Protein AF-A0A7Y0D3G1-F1 (afdb_monomer_lite)

Foldseek 3Di:
DDLLVVLLVLLVVLQVLLVCQQPPVVVVCVVVVHHDDPVSSVVSNVSSVVSNVLSVVSNVCSPPDDDPVVVVNVVVVVVVVVVVVVVVVVSCVVVCVVVVNDPDDDPDDDDPDDDPPDPPPPPPPDDDPPPDDD

pLDDT: mean 74.78, std 19.54, range [31.34, 94.0]

Radius of gyration: 23.2 Å; chains: 1; bounding box: 62×52×61 Å

Structure (mmCIF, N/CA/C/O backbone):
data_AF-A0A7Y0D3G1-F1
#
_entry.id   AF-A0A7Y0D3G1-F1
#
loop_
_atom_site.group_PDB
_atom_site.id
_atom_site.type_symbol
_atom_site.label_atom_id
_atom_site.label_alt_id
_atom_site.label_comp_id
_atom_site.label_asym_id
_atom_site.label_entity_id
_atom_site.label_seq_id
_atom_site.pdbx_PDB_ins_code
_atom_site.Cartn_x
_atom_site.Cartn_y
_atom_site.Cartn_z
_atom_site.occupancy
_atom_site.B_iso_or_equiv
_atom_site.auth_seq_id
_atom_site.auth_comp_id
_atom_site.auth_asym_id
_atom_site.auth_atom_id
_atom_site.pdbx_PDB_model_num
ATOM 1 N N . MET A 1 1 ? -17.828 10.595 9.549 1.00 60.25 1 MET A N 1
ATOM 2 C CA . MET A 1 1 ? -17.663 9.131 9.375 1.00 60.25 1 MET A CA 1
ATOM 3 C C . MET A 1 1 ? -17.331 8.487 10.714 1.00 60.25 1 MET A C 1
ATOM 5 O O . MET A 1 1 ? -16.658 9.121 11.513 1.00 60.25 1 MET A O 1
ATOM 9 N N . THR A 1 2 ? -17.780 7.256 10.971 1.00 85.88 2 THR A N 1
ATOM 10 C CA . THR A 1 2 ? -17.406 6.504 12.183 1.00 85.88 2 THR A CA 1
ATOM 11 C C . THR A 1 2 ? -16.050 5.808 11.992 1.00 85.88 2 THR A C 1
ATOM 13 O O . THR A 1 2 ? -15.719 5.406 10.875 1.00 85.88 2 THR A O 1
ATOM 16 N N . ARG A 1 3 ? -15.262 5.622 13.069 1.00 84.81 3 ARG A N 1
ATOM 17 C CA . ARG A 1 3 ? -13.941 4.942 13.031 1.00 84.81 3 ARG A CA 1
ATOM 18 C C . ARG A 1 3 ? -14.005 3.596 12.308 1.00 84.81 3 ARG A C 1
ATOM 20 O O . ARG A 1 3 ? -13.146 3.276 11.492 1.00 84.81 3 ARG A O 1
ATOM 27 N N . LYS A 1 4 ? -15.060 2.827 12.582 1.00 86.44 4 LYS A N 1
ATOM 28 C CA . LYS A 1 4 ? -15.298 1.516 11.974 1.00 86.44 4 LYS A CA 1
ATOM 29 C C . LYS A 1 4 ? -15.442 1.601 10.453 1.00 86.44 4 LYS A C 1
ATOM 31 O O . LYS A 1 4 ? -14.871 0.768 9.754 1.00 86.44 4 LYS A O 1
ATOM 36 N N . ALA A 1 5 ? -16.169 2.597 9.940 1.00 86.31 5 ALA A N 1
ATOM 37 C CA . ALA A 1 5 ? -16.305 2.809 8.501 1.00 86.31 5 ALA A CA 1
ATOM 38 C C . ALA A 1 5 ? -14.949 3.157 7.874 1.00 86.31 5 ALA A C 1
ATOM 40 O O . ALA A 1 5 ? -14.542 2.506 6.918 1.00 86.31 5 ALA A O 1
ATOM 41 N N . PHE A 1 6 ? -14.209 4.096 8.473 1.00 87.25 6 PHE A N 1
ATOM 42 C CA . PHE A 1 6 ? -12.874 4.483 8.005 1.00 87.25 6 PHE A CA 1
ATOM 43 C C . PHE A 1 6 ? -11.907 3.292 7.940 1.00 87.25 6 PHE A C 1
ATOM 45 O O . PHE A 1 6 ? -11.311 3.046 6.897 1.00 87.25 6 PHE A O 1
ATOM 52 N N . LEU A 1 7 ? -11.801 2.508 9.018 1.00 86.50 7 LEU A N 1
ATOM 53 C CA . LEU A 1 7 ? -10.935 1.325 9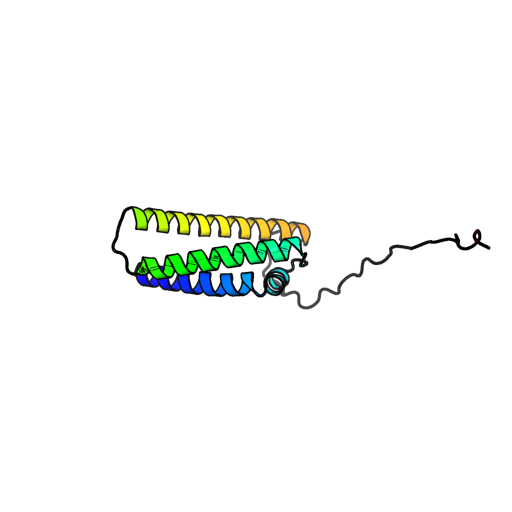.054 1.00 86.50 7 LEU A CA 1
ATOM 54 C C . LEU A 1 7 ? -11.373 0.250 8.055 1.00 86.50 7 LEU A C 1
ATOM 56 O O . LEU A 1 7 ? -10.529 -0.453 7.513 1.00 86.50 7 LEU A O 1
ATOM 60 N N . THR A 1 8 ? -12.674 0.141 7.771 1.00 88.38 8 THR A N 1
ATOM 61 C CA . THR A 1 8 ? -13.180 -0.799 6.761 1.00 88.38 8 THR A CA 1
ATOM 62 C C . THR A 1 8 ? -12.763 -0.371 5.353 1.00 88.38 8 THR A C 1
ATOM 64 O O . THR A 1 8 ? -12.280 -1.204 4.592 1.00 88.38 8 THR A O 1
ATOM 67 N N . PHE A 1 9 ? -12.885 0.918 5.018 1.00 89.88 9 PHE A N 1
ATOM 68 C CA . PHE A 1 9 ? -12.408 1.449 3.737 1.00 89.88 9 PHE A CA 1
ATOM 69 C C . PHE A 1 9 ? -10.887 1.334 3.604 1.00 89.88 9 PHE A C 1
ATOM 71 O O . PHE A 1 9 ? -10.400 0.853 2.584 1.00 89.88 9 PHE A O 1
ATOM 78 N N . ALA A 1 10 ? -10.141 1.707 4.647 1.00 87.81 10 ALA A N 1
ATOM 79 C CA . ALA A 1 10 ? -8.686 1.595 4.659 1.00 87.81 10 ALA A CA 1
ATOM 80 C C . ALA A 1 10 ? -8.231 0.139 4.473 1.00 87.81 10 ALA A C 1
ATOM 82 O O . ALA A 1 10 ? -7.363 -0.128 3.647 1.00 87.81 10 ALA A O 1
ATOM 83 N N . ALA A 1 11 ? -8.864 -0.809 5.173 1.00 89.88 11 ALA A N 1
ATOM 84 C CA . ALA A 1 11 ? -8.590 -2.233 5.014 1.00 89.88 11 ALA A CA 1
ATOM 85 C C . ALA A 1 11 ? -8.895 -2.725 3.594 1.00 89.88 11 ALA A C 1
ATOM 87 O O . ALA A 1 11 ? -8.078 -3.426 3.008 1.00 89.88 11 ALA A O 1
ATOM 88 N N . ALA A 1 12 ? -10.037 -2.339 3.017 1.00 91.56 12 ALA A N 1
ATOM 89 C CA . ALA A 1 12 ? -10.406 -2.742 1.662 1.00 91.56 12 ALA A CA 1
ATOM 90 C C . ALA A 1 12 ? -9.396 -2.241 0.615 1.00 91.56 12 ALA A C 1
ATOM 92 O O . ALA A 1 12 ? -8.976 -3.010 -0.250 1.00 91.56 12 ALA A O 1
ATOM 93 N N . ILE A 1 13 ? -8.966 -0.979 0.721 1.00 91.75 13 ILE A N 1
ATOM 94 C CA . ILE A 1 13 ? -7.964 -0.393 -0.180 1.00 91.75 13 ILE A CA 1
ATOM 95 C C . ILE A 1 13 ? -6.611 -1.084 0.007 1.00 91.75 13 ILE A C 1
ATOM 97 O O . ILE A 1 13 ? -6.017 -1.519 -0.975 1.00 91.75 13 ILE A O 1
ATOM 101 N N . ALA A 1 14 ? -6.145 -1.235 1.251 1.00 91.25 14 ALA A N 1
ATOM 102 C CA . ALA A 1 14 ? -4.858 -1.859 1.551 1.00 91.25 14 ALA A CA 1
ATOM 103 C C . ALA A 1 14 ? -4.792 -3.314 1.065 1.00 91.25 14 ALA A C 1
ATOM 105 O O . ALA A 1 14 ? -3.807 -3.700 0.443 1.00 91.25 14 ALA A O 1
ATOM 106 N N . LEU A 1 15 ? -5.856 -4.099 1.267 1.00 91.25 15 LEU A N 1
ATOM 107 C CA . LEU A 1 15 ? -5.940 -5.470 0.759 1.00 91.25 15 LEU A CA 1
ATOM 108 C C . LEU A 1 15 ? -5.938 -5.508 -0.771 1.00 91.25 15 LEU A C 1
ATOM 110 O O . LEU A 1 15 ? -5.187 -6.283 -1.353 1.00 91.25 15 LEU A O 1
ATOM 114 N N . SER A 1 16 ? -6.736 -4.660 -1.424 1.00 91.75 16 SER A N 1
ATOM 115 C CA . SER A 1 16 ? -6.834 -4.643 -2.889 1.00 91.75 16 SER A CA 1
ATOM 116 C C . SER A 1 16 ? -5.507 -4.238 -3.534 1.00 91.75 16 SER A C 1
ATOM 118 O O . SER A 1 16 ? -4.994 -4.943 -4.398 1.00 91.75 16 SER A O 1
ATOM 120 N N . VAL A 1 17 ? -4.916 -3.127 -3.083 1.00 92.25 17 VAL A N 1
ATOM 121 C CA . VAL A 1 17 ? -3.638 -2.625 -3.608 1.00 92.25 17 VAL A CA 1
ATOM 122 C C . VAL A 1 17 ? -2.497 -3.578 -3.258 1.00 92.25 17 VAL A C 1
ATOM 124 O O . VAL A 1 17 ? -1.681 -3.885 -4.121 1.00 92.25 17 VAL A O 1
ATOM 127 N N . GLY A 1 18 ? -2.461 -4.090 -2.025 1.00 91.88 18 GLY A N 1
ATOM 128 C CA . GLY A 1 18 ? -1.447 -5.041 -1.579 1.00 91.88 18 GLY A CA 1
ATOM 129 C C . GLY A 1 18 ? -1.467 -6.342 -2.376 1.00 91.88 18 GLY A C 1
ATOM 130 O O . GLY A 1 18 ? -0.416 -6.824 -2.785 1.00 91.88 18 GLY A O 1
ATOM 131 N N . PHE A 1 19 ? -2.654 -6.876 -2.676 1.00 94.00 19 PHE A N 1
ATOM 132 C CA . PHE A 1 19 ? -2.795 -8.102 -3.464 1.00 94.00 19 PHE A CA 1
ATOM 133 C C . PHE A 1 19 ? -2.313 -7.918 -4.907 1.00 94.00 19 PHE A C 1
ATOM 135 O O . PHE A 1 19 ? -1.579 -8.756 -5.430 1.00 94.00 19 PHE A O 1
ATOM 142 N N . VAL A 1 20 ? -2.662 -6.790 -5.536 1.00 93.06 20 VAL A N 1
ATOM 143 C CA . VAL A 1 20 ? -2.175 -6.465 -6.885 1.00 93.06 20 VAL A CA 1
ATOM 144 C C . VAL A 1 20 ? -0.659 -6.236 -6.879 1.00 93.06 20 VAL A C 1
ATOM 146 O O . VAL A 1 20 ? 0.019 -6.719 -7.778 1.00 93.06 20 VAL A O 1
ATOM 149 N N . ALA A 1 21 ? -0.108 -5.569 -5.861 1.00 91.50 21 ALA A N 1
ATOM 150 C CA . ALA A 1 21 ? 1.336 -5.354 -5.722 1.00 91.50 21 ALA A CA 1
ATOM 151 C C . ALA A 1 21 ? 2.116 -6.653 -5.490 1.00 91.50 21 ALA A C 1
ATOM 153 O O . ALA A 1 21 ? 3.197 -6.810 -6.049 1.00 91.50 21 ALA A O 1
ATOM 154 N N . ALA A 1 22 ? 1.550 -7.593 -4.730 1.00 91.31 22 ALA A N 1
ATOM 155 C CA . ALA A 1 22 ? 2.170 -8.883 -4.445 1.00 91.31 22 ALA A CA 1
ATOM 156 C C . ALA A 1 22 ? 2.173 -9.831 -5.654 1.00 91.31 22 ALA A C 1
ATOM 158 O O . ALA A 1 22 ? 3.157 -10.528 -5.879 1.00 91.31 22 ALA A O 1
ATOM 159 N N . LEU A 1 23 ? 1.079 -9.883 -6.423 1.00 93.06 23 LEU A N 1
ATOM 160 C CA . LEU A 1 23 ? 0.925 -10.854 -7.516 1.00 93.06 23 LEU A CA 1
ATOM 161 C C . LEU A 1 23 ? 1.266 -10.296 -8.898 1.00 93.06 23 LEU A C 1
ATOM 163 O O . LEU A 1 23 ? 1.691 -11.040 -9.779 1.00 93.06 23 LEU A O 1
ATOM 167 N N . PHE A 1 24 ? 1.078 -8.994 -9.100 1.00 93.25 24 PHE A N 1
ATOM 168 C CA . PHE A 1 24 ? 1.274 -8.327 -10.385 1.00 93.25 24 PHE A CA 1
ATOM 169 C C . PHE A 1 24 ? 2.159 -7.072 -10.245 1.00 93.25 24 PHE A C 1
ATOM 171 O O . PHE A 1 24 ? 1.775 -5.991 -10.710 1.00 93.25 24 PHE A O 1
ATOM 178 N N . PRO A 1 25 ? 3.367 -7.182 -9.652 1.00 89.31 25 PRO A N 1
ATOM 179 C CA . PRO A 1 25 ? 4.239 -6.031 -9.398 1.00 89.31 25 PRO A CA 1
ATOM 180 C C . PRO A 1 25 ? 4.619 -5.289 -10.688 1.00 89.31 25 PRO A C 1
ATOM 182 O O . PRO A 1 25 ? 4.599 -4.060 -10.732 1.00 89.31 25 PRO A O 1
ATOM 185 N N . ALA A 1 26 ? 4.873 -6.027 -11.773 1.00 87.38 26 ALA A N 1
ATOM 186 C CA . ALA A 1 26 ? 5.237 -5.451 -13.065 1.00 87.38 26 ALA A CA 1
ATOM 187 C C . ALA A 1 26 ? 4.112 -4.592 -13.668 1.00 87.38 26 ALA A C 1
ATOM 189 O O . ALA A 1 26 ? 4.386 -3.550 -14.261 1.00 87.38 26 ALA A O 1
ATOM 190 N N . ALA A 1 27 ? 2.848 -4.990 -13.484 1.00 86.62 27 ALA A N 1
ATOM 191 C CA . ALA A 1 27 ? 1.702 -4.224 -13.972 1.00 86.62 27 ALA A CA 1
ATOM 192 C C . ALA A 1 27 ? 1.553 -2.890 -13.220 1.00 86.62 27 ALA A C 1
ATOM 194 O O . ALA A 1 27 ? 1.263 -1.860 -13.830 1.00 86.62 27 ALA A O 1
ATOM 195 N N . LEU A 1 28 ? 1.810 -2.889 -11.907 1.00 86.25 28 LEU A N 1
ATOM 196 C CA . LEU A 1 28 ? 1.804 -1.676 -11.084 1.00 86.25 28 LEU A CA 1
ATOM 197 C C . LEU A 1 28 ? 2.985 -0.743 -11.373 1.00 86.25 28 LEU A C 1
ATOM 199 O O . LEU A 1 28 ? 2.826 0.473 -11.334 1.00 86.25 28 LEU A O 1
ATOM 203 N N . LEU A 1 29 ? 4.163 -1.283 -11.682 1.00 87.00 29 LEU A N 1
ATOM 204 C CA . LEU A 1 29 ? 5.308 -0.465 -12.092 1.00 87.00 29 LEU A CA 1
ATOM 205 C C . LEU A 1 29 ? 5.086 0.159 -13.475 1.00 87.00 29 LEU A C 1
ATOM 207 O O . LEU A 1 29 ? 5.375 1.341 -13.676 1.00 87.00 29 LEU A O 1
ATOM 211 N N . ALA A 1 30 ? 4.502 -0.604 -14.402 1.00 85.38 30 ALA A N 1
ATOM 212 C CA . ALA A 1 30 ? 4.171 -0.120 -15.737 1.00 85.38 30 ALA A CA 1
ATOM 213 C C . ALA A 1 30 ? 3.147 1.027 -15.705 1.00 85.38 30 ALA A C 1
ATOM 215 O O . ALA A 1 30 ? 3.294 1.993 -16.455 1.00 85.38 30 ALA A O 1
ATOM 216 N N . SER A 1 31 ? 2.152 0.977 -14.809 1.00 81.69 31 SER A N 1
ATOM 217 C CA . SER A 1 31 ? 1.177 2.070 -14.658 1.00 81.69 31 SER A CA 1
ATOM 218 C C . SER A 1 31 ? 1.803 3.370 -14.142 1.00 81.69 31 SER A C 1
ATOM 220 O O . SER A 1 31 ? 1.274 4.448 -14.401 1.00 81.69 31 SER A O 1
ATOM 222 N N . LYS A 1 32 ? 2.968 3.286 -13.485 1.00 76.44 32 LYS A N 1
ATOM 223 C CA . LYS A 1 32 ? 3.779 4.432 -13.051 1.00 76.44 32 LYS A CA 1
ATOM 224 C C . LYS A 1 32 ? 4.893 4.790 -14.035 1.00 76.44 32 LYS A C 1
ATOM 226 O O . LYS A 1 32 ? 5.869 5.434 -13.650 1.00 76.44 32 LYS A O 1
ATOM 231 N N . SER A 1 33 ? 4.787 4.374 -15.301 1.00 77.44 33 SER A N 1
ATOM 232 C CA . SER A 1 33 ? 5.793 4.624 -16.350 1.00 77.44 33 SER A CA 1
ATOM 233 C C . SER A 1 33 ? 7.219 4.192 -15.970 1.00 77.44 33 SER A C 1
ATOM 235 O O . SER A 1 33 ? 8.200 4.676 -16.531 1.00 77.44 33 SER A O 1
ATOM 237 N N . THR A 1 34 ? 7.345 3.280 -15.003 1.00 77.75 34 THR A N 1
ATOM 238 C CA . THR A 1 34 ? 8.631 2.796 -14.504 1.00 77.75 34 THR A CA 1
ATOM 239 C C . THR A 1 34 ? 9.004 1.537 -15.270 1.00 77.75 34 THR A C 1
ATOM 241 O O . THR A 1 34 ? 8.179 0.636 -15.420 1.00 77.75 34 THR A O 1
ATOM 244 N N . VAL A 1 35 ? 10.245 1.458 -15.757 1.00 79.12 35 VAL A N 1
ATOM 245 C CA . VAL A 1 35 ? 10.738 0.246 -16.421 1.00 79.12 35 VAL A CA 1
ATOM 246 C C . VAL A 1 35 ? 10.869 -0.857 -15.364 1.00 79.12 35 VAL A C 1
ATOM 248 O O . VAL A 1 35 ? 11.647 -0.689 -14.422 1.00 79.12 35 VAL A O 1
ATOM 251 N N . PRO A 1 36 ? 10.120 -1.967 -15.477 1.00 75.38 36 PRO A N 1
ATOM 252 C CA . PRO A 1 36 ? 10.192 -3.042 -14.501 1.00 75.38 36 PRO A CA 1
ATOM 253 C C . PRO A 1 36 ? 11.577 -3.696 -14.549 1.00 75.38 36 PRO A C 1
ATOM 255 O O . PRO A 1 36 ? 12.059 -4.091 -15.609 1.00 75.38 36 PRO A O 1
ATOM 258 N N . SER A 1 37 ? 12.211 -3.812 -13.385 1.00 88.31 37 SER A N 1
ATOM 259 C CA . SER A 1 37 ? 13.432 -4.590 -13.169 1.00 88.31 37 SER A CA 1
ATOM 260 C C . SER A 1 37 ? 13.143 -5.715 -12.178 1.00 88.31 37 SER A C 1
ATOM 262 O O . SER A 1 37 ? 12.185 -5.629 -11.408 1.00 88.31 37 SER A O 1
ATOM 264 N N . GLU A 1 38 ? 13.959 -6.771 -12.164 1.00 87.75 38 GLU A N 1
ATOM 265 C CA . GLU A 1 38 ? 13.777 -7.881 -11.213 1.00 87.75 38 GLU A CA 1
ATOM 266 C C . GLU A 1 38 ? 13.810 -7.398 -9.758 1.00 87.75 38 GLU A C 1
ATOM 268 O O . GLU A 1 38 ? 12.941 -7.757 -8.965 1.00 87.75 38 GLU A O 1
ATOM 273 N N . ALA A 1 39 ? 14.742 -6.497 -9.433 1.00 88.44 39 ALA A N 1
ATOM 274 C CA . ALA A 1 39 ? 14.836 -5.891 -8.109 1.00 88.44 39 ALA A CA 1
ATOM 275 C C . ALA A 1 39 ? 13.591 -5.056 -7.758 1.00 88.44 39 ALA A C 1
ATOM 277 O O . ALA A 1 39 ? 13.064 -5.171 -6.654 1.00 88.44 39 ALA A O 1
ATOM 278 N N . ALA A 1 40 ? 13.083 -4.248 -8.698 1.00 87.56 40 ALA A N 1
ATOM 279 C CA . ALA A 1 40 ? 11.876 -3.455 -8.473 1.00 87.56 40 ALA A CA 1
ATOM 280 C C . ALA A 1 40 ? 10.633 -4.343 -8.308 1.00 87.56 40 ALA A C 1
ATOM 282 O O . ALA A 1 40 ? 9.774 -4.045 -7.481 1.00 87.56 40 ALA A O 1
ATOM 283 N N . ASN A 1 41 ? 10.545 -5.449 -9.051 1.00 89.25 41 ASN A N 1
ATOM 284 C CA . ASN A 1 41 ? 9.445 -6.403 -8.932 1.00 89.25 41 ASN A CA 1
ATOM 285 C C . ASN A 1 41 ? 9.443 -7.112 -7.572 1.00 89.25 41 ASN A C 1
ATOM 287 O O . ASN A 1 41 ? 8.382 -7.246 -6.958 1.00 89.25 41 ASN A O 1
ATOM 291 N N . LEU A 1 42 ? 10.616 -7.538 -7.092 1.00 91.12 42 LEU A N 1
ATOM 292 C CA . LEU A 1 42 ? 10.759 -8.160 -5.776 1.00 91.12 42 LEU A CA 1
ATOM 293 C C . LEU A 1 42 ? 10.370 -7.178 -4.667 1.00 91.12 42 LEU A C 1
ATOM 295 O O . LEU A 1 42 ? 9.514 -7.493 -3.845 1.00 91.12 42 LEU A O 1
ATOM 299 N N . TRP A 1 43 ? 10.899 -5.954 -4.721 1.00 91.50 43 TRP A N 1
ATOM 300 C CA . TRP A 1 43 ? 10.567 -4.907 -3.756 1.00 91.50 43 TRP A CA 1
ATOM 301 C C . TRP A 1 43 ? 9.069 -4.570 -3.747 1.00 91.50 43 TRP A C 1
ATOM 303 O O . TRP A 1 43 ? 8.447 -4.499 -2.690 1.00 91.50 43 TRP A O 1
ATOM 313 N N . MET A 1 44 ? 8.445 -4.436 -4.922 1.00 91.62 44 MET A N 1
ATOM 314 C CA . MET A 1 44 ? 6.998 -4.209 -5.017 1.00 91.62 44 MET A CA 1
ATOM 315 C C . MET A 1 44 ? 6.179 -5.372 -4.454 1.00 91.62 44 MET A C 1
ATOM 317 O O . MET A 1 44 ? 5.130 -5.138 -3.853 1.00 91.62 44 MET A O 1
ATOM 321 N N . SER A 1 45 ? 6.667 -6.606 -4.595 1.00 91.69 45 SER A N 1
ATOM 322 C CA . SER A 1 45 ? 6.007 -7.781 -4.027 1.00 91.69 45 SER A CA 1
ATOM 323 C C . SER A 1 45 ? 6.081 -7.782 -2.498 1.00 91.69 45 SER A C 1
ATOM 325 O O . SER A 1 45 ? 5.071 -8.021 -1.838 1.00 91.69 45 SER A O 1
ATOM 327 N N . GLU A 1 46 ? 7.239 -7.441 -1.924 1.00 92.88 46 GLU A N 1
ATOM 328 C CA . GLU A 1 46 ? 7.422 -7.281 -0.473 1.00 92.88 46 GLU A CA 1
ATOM 329 C C . GLU A 1 46 ? 6.506 -6.191 0.096 1.00 92.88 46 GLU A C 1
ATOM 331 O O . GLU A 1 46 ? 5.806 -6.408 1.090 1.00 92.88 46 GLU A O 1
ATOM 336 N N . VAL A 1 47 ? 6.446 -5.036 -0.577 1.00 91.88 47 VAL A N 1
ATOM 337 C CA . VAL A 1 47 ? 5.528 -3.944 -0.225 1.00 91.88 47 VAL A CA 1
ATOM 338 C C . VAL A 1 47 ? 4.072 -4.408 -0.320 1.00 91.88 47 VAL A C 1
ATOM 340 O O . VAL A 1 47 ? 3.261 -4.076 0.548 1.00 91.88 47 VAL A O 1
ATOM 343 N N . GLY A 1 48 ? 3.734 -5.213 -1.330 1.00 91.62 48 GLY A N 1
ATOM 344 C CA . GLY A 1 48 ? 2.410 -5.807 -1.486 1.00 91.62 48 GLY A CA 1
ATOM 345 C C . GLY A 1 48 ? 2.016 -6.713 -0.321 1.00 91.62 48 GLY A C 1
ATOM 346 O O . GLY A 1 48 ? 0.942 -6.538 0.257 1.00 91.62 48 GLY A O 1
ATOM 347 N N . VAL A 1 49 ? 2.901 -7.626 0.087 1.00 93.25 49 VAL A N 1
ATOM 348 C CA . VAL A 1 49 ? 2.686 -8.501 1.254 1.00 93.25 49 VAL A CA 1
ATOM 349 C C . VAL A 1 49 ? 2.494 -7.673 2.525 1.00 93.25 49 VAL A C 1
ATOM 351 O O . VAL A 1 49 ? 1.567 -7.924 3.298 1.00 93.25 49 VAL A O 1
ATOM 354 N N . LEU A 1 50 ? 3.317 -6.642 2.722 1.00 92.06 50 LEU A N 1
ATOM 355 C CA . LEU A 1 50 ? 3.201 -5.743 3.867 1.00 92.06 50 LEU A CA 1
ATOM 356 C C . LEU A 1 50 ? 1.847 -5.011 3.890 1.00 92.06 50 LEU A C 1
ATOM 358 O O . LEU A 1 50 ? 1.194 -4.966 4.934 1.00 92.06 50 LEU A O 1
ATOM 362 N N . LEU A 1 51 ? 1.381 -4.501 2.746 1.00 91.25 51 LEU A N 1
ATOM 363 C CA . LEU A 1 51 ? 0.064 -3.864 2.608 1.00 91.25 51 LEU A CA 1
ATOM 364 C C . LEU A 1 51 ? -1.089 -4.825 2.912 1.00 91.25 51 LEU A C 1
ATOM 366 O O . LEU A 1 51 ? -2.042 -4.432 3.588 1.00 91.25 51 LEU A O 1
ATOM 370 N N . VAL A 1 52 ? -0.997 -6.084 2.473 1.00 90.00 52 VAL A N 1
ATOM 371 C CA . VAL A 1 52 ? -1.994 -7.112 2.807 1.00 90.00 52 VAL A CA 1
ATOM 372 C C . VAL A 1 52 ? -2.046 -7.329 4.318 1.00 90.00 52 VAL A C 1
ATOM 374 O O . VAL A 1 52 ? -3.128 -7.265 4.902 1.00 90.00 52 VAL A O 1
ATOM 377 N N . CYS A 1 53 ? -0.897 -7.511 4.973 1.00 90.88 53 CYS A N 1
ATOM 378 C CA . CYS A 1 53 ? -0.822 -7.665 6.427 1.00 90.88 53 CYS A CA 1
ATOM 379 C C . CYS A 1 53 ? -1.448 -6.470 7.162 1.00 90.88 53 CYS A C 1
ATOM 381 O O . CYS A 1 53 ? -2.266 -6.656 8.065 1.00 90.88 53 CYS A O 1
ATOM 383 N N . VAL A 1 54 ? -1.131 -5.240 6.745 1.00 89.75 54 VAL A N 1
ATOM 384 C CA . VAL A 1 54 ? -1.721 -4.018 7.316 1.00 89.75 54 VAL A CA 1
ATOM 385 C C . VAL A 1 54 ? -3.234 -3.971 7.091 1.00 89.75 54 VAL A C 1
ATOM 387 O O . VAL A 1 54 ? -3.978 -3.633 8.012 1.00 89.75 54 VAL A O 1
ATOM 390 N N . GLY A 1 55 ? -3.712 -4.356 5.906 1.00 88.81 55 GLY A N 1
ATOM 391 C CA . GLY A 1 55 ? -5.137 -4.445 5.593 1.00 88.81 55 GLY A CA 1
ATOM 392 C C . GLY A 1 55 ? -5.880 -5.451 6.477 1.00 88.81 55 GLY A C 1
ATOM 393 O O . GLY A 1 55 ? -6.949 -5.133 7.002 1.00 88.81 55 GLY A O 1
ATOM 394 N N . VAL A 1 56 ? -5.294 -6.630 6.716 1.00 90.38 56 VAL A N 1
ATOM 395 C CA . VAL A 1 56 ? -5.835 -7.639 7.645 1.00 90.38 56 VAL A CA 1
ATOM 396 C C . VAL A 1 56 ? -5.890 -7.086 9.068 1.00 90.38 56 VAL A C 1
ATOM 398 O O . VAL A 1 56 ? -6.938 -7.157 9.709 1.00 90.38 56 VAL A O 1
ATOM 401 N N . ILE A 1 57 ? -4.804 -6.476 9.551 1.00 89.50 57 ILE A N 1
ATOM 402 C CA . ILE A 1 57 ? -4.756 -5.861 10.883 1.00 89.50 57 ILE A CA 1
ATOM 403 C C . ILE A 1 57 ? -5.852 -4.796 11.011 1.00 89.50 57 ILE A C 1
ATOM 405 O O . ILE A 1 57 ? -6.645 -4.848 11.950 1.00 89.50 57 ILE A O 1
ATOM 409 N N . ALA A 1 58 ? -5.959 -3.877 10.046 1.00 88.12 58 ALA A N 1
ATOM 410 C CA . ALA A 1 58 ? -6.982 -2.832 10.025 1.00 88.12 58 ALA A CA 1
ATOM 411 C C . ALA A 1 58 ? -8.410 -3.410 10.015 1.00 88.12 58 ALA A C 1
ATOM 413 O O . ALA A 1 58 ? -9.304 -2.872 10.676 1.00 88.12 58 ALA A O 1
ATOM 414 N N . HIS A 1 59 ? -8.628 -4.529 9.315 1.00 87.88 59 HIS A N 1
ATOM 415 C CA . HIS A 1 59 ? -9.913 -5.220 9.302 1.00 87.88 59 HIS A CA 1
ATOM 416 C C . HIS A 1 59 ? -10.263 -5.841 10.658 1.00 87.88 59 HIS A C 1
ATOM 418 O O . HIS A 1 59 ? -11.417 -5.760 11.078 1.00 87.88 59 HIS A O 1
ATOM 424 N N . LEU A 1 60 ? -9.299 -6.461 11.340 1.00 87.62 60 LEU A N 1
ATOM 425 C CA . LEU A 1 60 ? -9.521 -7.121 12.628 1.00 87.62 60 LEU A CA 1
ATOM 426 C C . LEU A 1 60 ? -9.769 -6.105 13.746 1.00 87.62 60 LEU A C 1
ATOM 428 O O . LEU A 1 60 ? -10.708 -6.243 14.526 1.00 87.62 60 LEU A O 1
ATOM 432 N N . VAL A 1 61 ? -8.985 -5.028 13.787 1.00 88.75 61 VAL A N 1
ATOM 433 C CA . VAL A 1 61 ? -9.059 -4.043 14.877 1.00 88.75 61 VAL A CA 1
ATOM 434 C C . VAL A 1 61 ? -10.285 -3.126 14.785 1.00 88.75 61 VAL A C 1
ATOM 436 O O . VAL A 1 61 ? -10.636 -2.462 15.758 1.00 88.75 61 VAL A O 1
ATOM 439 N N . ARG A 1 62 ? -11.015 -3.103 13.661 1.00 85.50 62 ARG A N 1
ATOM 440 C CA . ARG A 1 62 ? -12.170 -2.200 13.459 1.00 85.50 62 ARG A CA 1
ATOM 441 C C . ARG A 1 62 ? -13.322 -2.384 14.455 1.00 85.50 62 ARG A C 1
ATOM 443 O O . ARG A 1 62 ? -14.156 -1.487 14.576 1.00 85.50 62 ARG A O 1
ATOM 450 N N . SER A 1 63 ? -13.416 -3.540 15.112 1.00 84.06 63 SER A N 1
ATOM 451 C CA . SER A 1 63 ? -14.428 -3.854 16.131 1.00 84.06 63 SER A CA 1
ATOM 452 C C . SER A 1 63 ? -13.948 -3.615 17.564 1.00 84.06 63 SER A C 1
ATOM 454 O O . SER A 1 63 ? -14.758 -3.712 18.483 1.00 84.06 63 SER A O 1
ATOM 456 N N . HIS A 1 64 ? -12.669 -3.293 17.772 1.00 85.88 64 HIS A N 1
ATOM 457 C CA . HIS A 1 64 ? -12.122 -3.066 19.105 1.00 85.88 64 HIS A CA 1
ATOM 458 C C . HIS A 1 64 ? -12.577 -1.703 19.651 1.00 85.88 64 HIS A C 1
ATOM 460 O O . HIS A 1 64 ? -12.716 -0.725 18.904 1.00 85.88 64 HIS A O 1
ATOM 466 N N . SER A 1 65 ? -12.805 -1.641 20.965 1.00 84.38 65 SER A N 1
ATOM 467 C CA . SER A 1 65 ? -13.103 -0.410 21.703 1.00 84.38 65 SER A CA 1
ATOM 468 C C . SER A 1 65 ? -11.901 0.544 21.725 1.00 84.38 65 SER A C 1
ATOM 470 O O . SER A 1 65 ? -10.778 0.172 21.378 1.00 84.38 65 SER A O 1
ATOM 472 N N . ASP A 1 66 ? -12.137 1.806 22.096 1.00 80.25 66 ASP A N 1
ATOM 473 C CA . ASP A 1 66 ? -11.055 2.785 22.214 1.00 80.25 66 ASP A CA 1
ATOM 474 C C . ASP A 1 66 ? -10.078 2.392 23.326 1.00 80.25 66 ASP A C 1
ATOM 476 O O . ASP A 1 66 ? -10.444 2.271 24.492 1.00 80.25 66 ASP A O 1
ATOM 480 N N . SER A 1 67 ? -8.815 2.208 22.949 1.00 87.00 67 SER A N 1
ATOM 481 C CA . SER A 1 67 ? -7.712 1.862 23.843 1.00 87.00 67 SER A CA 1
ATOM 482 C C . SER A 1 67 ? -6.452 2.634 23.449 1.00 87.00 67 SER A C 1
ATOM 484 O O . SER A 1 67 ? -6.359 3.168 22.339 1.00 87.00 67 SER A O 1
ATOM 486 N N . GLN A 1 68 ? -5.454 2.700 24.336 1.00 85.44 68 GLN A N 1
ATOM 487 C CA . GLN A 1 68 ? -4.167 3.322 23.989 1.00 85.44 68 GLN A CA 1
ATOM 488 C C . GLN A 1 68 ? -3.503 2.619 22.790 1.00 85.44 68 GLN A C 1
ATOM 490 O O . GLN A 1 68 ? -2.939 3.281 21.922 1.00 85.44 68 GLN A O 1
ATOM 495 N N . THR A 1 69 ? -3.676 1.300 22.671 1.00 85.56 69 THR A N 1
ATOM 496 C CA . THR A 1 69 ? -3.229 0.506 21.519 1.00 85.56 69 THR A CA 1
ATOM 497 C C . THR A 1 69 ? -3.911 0.934 20.220 1.00 85.56 69 THR A C 1
ATOM 499 O O . THR A 1 69 ? -3.244 1.085 19.200 1.00 85.56 69 THR A O 1
ATOM 502 N N . MET A 1 70 ? -5.224 1.194 20.243 1.00 86.00 70 MET A N 1
ATOM 503 C CA . MET A 1 70 ? -5.951 1.686 19.066 1.00 86.00 70 MET A CA 1
ATOM 504 C C . MET A 1 70 ? -5.423 3.050 18.609 1.00 86.00 70 MET A C 1
ATOM 506 O O . MET A 1 70 ? -5.251 3.279 17.413 1.00 86.00 70 MET A O 1
ATOM 510 N N . LYS A 1 71 ? -5.115 3.947 19.555 1.00 84.88 71 LYS A N 1
ATOM 511 C CA . LYS A 1 71 ? -4.525 5.259 19.247 1.00 84.88 71 LYS A CA 1
ATOM 512 C C . LYS A 1 71 ? -3.144 5.122 18.606 1.00 84.88 71 LYS A C 1
ATOM 514 O O . LYS A 1 71 ? -2.884 5.789 17.610 1.00 84.88 71 LYS A O 1
ATOM 519 N N . ALA A 1 72 ? -2.292 4.240 19.132 1.00 85.69 72 ALA A N 1
ATOM 520 C CA . ALA A 1 72 ? -0.981 3.957 18.548 1.00 85.69 72 ALA A CA 1
ATOM 521 C C . ALA A 1 72 ? -1.102 3.396 17.121 1.00 85.69 72 ALA A C 1
ATOM 523 O O . ALA A 1 72 ? -0.402 3.852 16.222 1.00 85.69 72 ALA A O 1
ATOM 52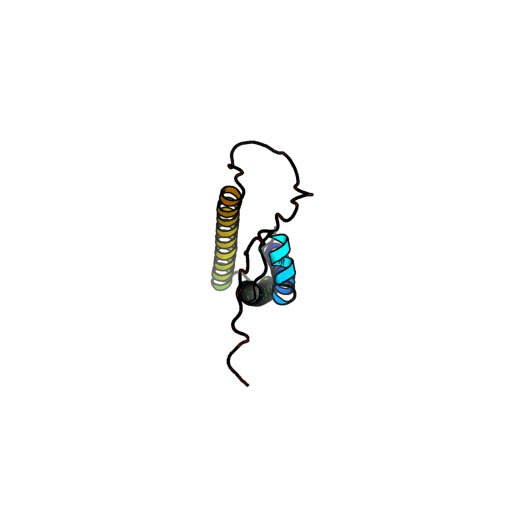4 N N . LEU A 1 73 ? -2.046 2.480 16.887 1.00 86.31 73 LEU A N 1
ATOM 525 C CA . LEU A 1 73 ? -2.308 1.910 15.564 1.00 86.31 73 LEU A CA 1
ATOM 526 C C . LEU A 1 73 ? -2.807 2.970 14.572 1.00 86.31 73 LEU A C 1
ATOM 528 O O . LEU A 1 73 ? -2.324 3.041 13.444 1.00 86.31 73 LEU A O 1
ATOM 532 N N . MET A 1 74 ? -3.733 3.835 14.994 1.00 84.75 74 MET A N 1
ATOM 533 C CA . MET A 1 74 ? -4.212 4.948 14.168 1.00 84.75 74 MET A CA 1
ATOM 534 C C . MET A 1 74 ? -3.100 5.961 13.869 1.00 84.75 74 MET A C 1
ATOM 536 O O . MET A 1 74 ? -3.014 6.442 12.742 1.00 84.75 74 MET A O 1
ATOM 540 N N . CYS A 1 75 ? -2.230 6.249 14.842 1.00 85.44 75 CYS A N 1
ATOM 541 C CA . CYS A 1 75 ? -1.051 7.095 14.655 1.00 85.44 75 CYS A CA 1
ATOM 542 C C . CYS A 1 75 ? -0.083 6.482 13.634 1.00 85.44 75 CYS A C 1
ATOM 544 O O . CYS A 1 75 ? 0.321 7.154 12.691 1.00 85.44 75 CYS A O 1
ATOM 546 N N . GLY A 1 76 ? 0.212 5.183 13.752 1.00 83.50 76 GLY A N 1
ATOM 547 C CA . GLY A 1 76 ? 1.017 4.460 12.767 1.00 83.50 76 GLY A CA 1
ATOM 548 C C . GLY A 1 76 ? 0.415 4.535 11.362 1.00 83.50 76 GLY A C 1
ATOM 549 O O . GLY A 1 76 ? 1.116 4.848 10.406 1.00 83.50 76 GLY A O 1
ATOM 550 N N . ASN A 1 77 ? -0.900 4.345 11.233 1.00 84.12 77 ASN A N 1
ATOM 551 C CA . ASN A 1 77 ? -1.584 4.456 9.944 1.00 84.12 77 ASN A CA 1
ATOM 552 C C . ASN A 1 77 ? -1.523 5.881 9.362 1.00 84.12 77 ASN A C 1
ATOM 554 O O . ASN A 1 77 ? -1.372 6.051 8.154 1.00 84.12 77 ASN A O 1
ATOM 558 N N . LEU A 1 78 ? -1.609 6.909 10.211 1.00 82.81 78 LEU A N 1
ATOM 559 C CA . LEU A 1 78 ? -1.425 8.300 9.797 1.00 82.81 78 LEU A CA 1
ATOM 560 C C . LEU A 1 78 ? 0.003 8.543 9.289 1.00 82.81 78 LEU A C 1
ATOM 562 O O . LEU A 1 78 ? 0.173 9.152 8.236 1.00 82.81 78 LEU A O 1
ATOM 566 N N . LEU A 1 79 ? 1.020 8.030 9.988 1.00 86.19 79 LEU A N 1
ATOM 567 C CA . LEU A 1 79 ? 2.418 8.133 9.561 1.00 86.19 79 LEU A CA 1
ATOM 568 C C . LEU A 1 79 ? 2.654 7.455 8.209 1.00 86.19 79 LEU A C 1
ATOM 570 O O . LEU A 1 79 ? 3.340 8.023 7.364 1.00 86.19 79 LEU A O 1
ATOM 574 N N . VAL A 1 80 ? 2.045 6.289 7.970 1.00 83.06 80 VAL A N 1
ATOM 575 C CA . VAL A 1 80 ? 2.108 5.612 6.665 1.00 83.06 80 VAL A CA 1
ATOM 576 C C . VAL A 1 80 ? 1.506 6.491 5.569 1.00 83.06 80 VAL A C 1
ATOM 578 O O . VAL A 1 80 ? 2.132 6.668 4.528 1.00 83.06 80 VAL A O 1
ATOM 581 N N . GLN A 1 81 ? 0.330 7.085 5.793 1.00 82.50 81 GLN A N 1
ATOM 582 C CA . GLN A 1 81 ? -0.300 7.958 4.794 1.00 82.50 81 GLN A CA 1
ATOM 583 C C . GLN A 1 81 ? 0.520 9.220 4.512 1.00 82.50 81 GLN A C 1
ATOM 585 O O . GLN A 1 81 ? 0.678 9.590 3.352 1.00 82.50 81 GLN A O 1
ATOM 590 N N . LEU A 1 82 ? 1.078 9.856 5.546 1.00 84.31 82 LEU A N 1
ATOM 591 C CA . LEU A 1 82 ? 1.940 11.028 5.380 1.00 84.31 82 LEU A CA 1
ATOM 592 C C . LEU A 1 82 ? 3.248 10.678 4.661 1.00 84.31 82 LEU A C 1
ATOM 594 O O . LEU A 1 82 ? 3.679 11.418 3.779 1.00 84.31 82 LEU A O 1
ATOM 598 N N . GLY A 1 83 ? 3.852 9.535 4.994 1.00 85.56 83 GLY A N 1
ATOM 599 C CA . GLY A 1 83 ? 5.042 9.030 4.314 1.00 85.56 83 GLY A CA 1
ATOM 600 C C . GLY A 1 83 ? 4.777 8.738 2.837 1.00 85.56 83 GLY A C 1
ATOM 601 O O . GLY A 1 83 ? 5.518 9.213 1.980 1.00 85.56 83 GLY A O 1
ATOM 602 N N . LEU A 1 84 ? 3.687 8.027 2.528 1.00 81.62 84 LEU A N 1
ATOM 603 C CA . LEU A 1 84 ? 3.272 7.744 1.150 1.00 81.62 84 LEU A CA 1
ATOM 604 C C . LEU A 1 84 ? 2.985 9.026 0.366 1.00 81.62 84 LEU A C 1
ATOM 606 O O . LEU A 1 84 ? 3.447 9.156 -0.763 1.00 81.62 84 LEU A O 1
ATOM 610 N N . PHE A 1 85 ? 2.283 9.989 0.968 1.00 82.62 85 PHE A N 1
ATOM 611 C CA . PHE A 1 85 ? 2.033 11.286 0.344 1.00 82.62 85 PHE A CA 1
ATOM 612 C C . PHE A 1 85 ? 3.343 12.015 0.014 1.00 82.62 85 PHE A C 1
ATOM 614 O O . PHE A 1 85 ? 3.513 12.499 -1.103 1.00 82.62 85 PHE A O 1
ATOM 621 N N . GLY A 1 86 ? 4.298 12.040 0.948 1.00 86.06 86 GLY A N 1
ATOM 622 C CA . GLY A 1 86 ? 5.616 12.631 0.716 1.00 86.06 86 GLY A CA 1
ATOM 623 C C . GLY A 1 86 ? 6.386 11.948 -0.418 1.00 86.06 86 GLY A C 1
ATOM 624 O O . GLY A 1 86 ? 6.955 12.631 -1.268 1.00 86.06 86 GLY A O 1
ATOM 625 N N . ILE A 1 87 ? 6.365 10.613 -0.473 1.00 84.31 87 ILE A N 1
ATOM 626 C CA . ILE A 1 87 ? 7.004 9.840 -1.549 1.00 84.31 87 ILE A CA 1
ATOM 627 C C . ILE A 1 87 ? 6.350 10.141 -2.902 1.00 84.31 87 ILE A C 1
ATOM 629 O O . ILE A 1 87 ? 7.063 10.322 -3.885 1.00 84.31 87 ILE A O 1
ATOM 633 N N . GLU A 1 88 ? 5.021 10.239 -2.963 1.00 83.25 88 GLU A N 1
ATOM 634 C CA . GLU A 1 88 ? 4.290 10.544 -4.199 1.00 83.25 88 GLU A CA 1
ATOM 635 C C . GLU A 1 88 ? 4.641 11.952 -4.714 1.00 83.25 88 GLU A C 1
ATOM 637 O O . GLU A 1 88 ? 4.941 12.129 -5.895 1.00 83.25 88 GLU A O 1
ATOM 642 N N . VAL A 1 89 ? 4.697 12.945 -3.817 1.00 84.38 89 VAL A N 1
ATOM 643 C CA . VAL A 1 89 ? 5.114 14.318 -4.141 1.00 84.38 89 VAL A CA 1
ATOM 644 C C . VAL A 1 89 ? 6.560 14.351 -4.644 1.00 84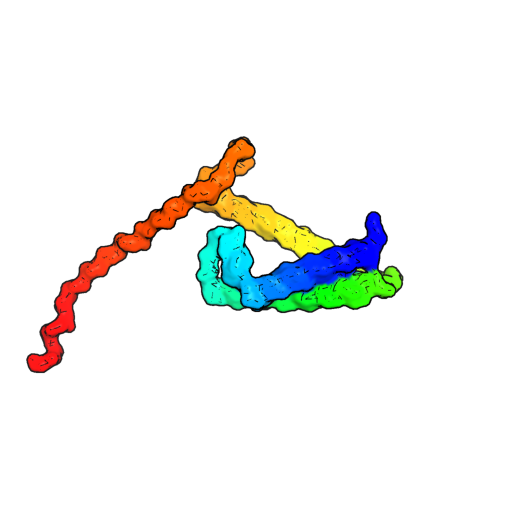.38 89 VAL A C 1
ATOM 646 O O . VAL A 1 89 ? 6.841 14.946 -5.683 1.00 84.38 89 VAL A O 1
ATOM 649 N N . MET A 1 90 ? 7.482 13.679 -3.952 1.00 85.12 90 MET A N 1
ATOM 650 C CA . MET A 1 90 ? 8.881 13.574 -4.382 1.00 85.12 90 MET A CA 1
ATOM 651 C C . MET A 1 90 ? 9.012 12.877 -5.738 1.00 85.12 90 MET A C 1
ATOM 653 O O . MET A 1 90 ? 9.745 13.352 -6.604 1.00 85.12 90 MET A O 1
ATOM 657 N N . GLY A 1 91 ? 8.277 11.784 -5.947 1.00 82.00 91 GLY A N 1
ATOM 658 C CA . GLY A 1 91 ? 8.229 11.066 -7.217 1.00 82.00 91 GLY A CA 1
ATOM 659 C C . GLY A 1 91 ? 7.743 11.961 -8.352 1.00 82.00 91 GLY A C 1
ATOM 660 O O . GLY A 1 91 ? 8.375 12.005 -9.406 1.00 82.00 91 GLY A O 1
ATOM 661 N N . TYR A 1 92 ? 6.690 12.747 -8.116 1.00 80.25 92 TYR A N 1
ATOM 662 C CA . TYR A 1 92 ? 6.202 13.727 -9.081 1.00 80.25 92 TYR A CA 1
ATOM 663 C C . TYR A 1 92 ? 7.284 14.753 -9.453 1.00 80.25 92 TYR A C 1
ATOM 665 O O . TYR A 1 92 ? 7.511 15.005 -10.637 1.00 80.25 92 TYR A O 1
ATOM 673 N N . PHE A 1 93 ? 8.006 15.312 -8.476 1.00 81.50 93 PHE A N 1
ATOM 674 C CA . PHE A 1 93 ? 9.093 16.261 -8.749 1.00 81.50 93 PHE A CA 1
ATOM 675 C C . PHE A 1 93 ? 10.258 15.634 -9.524 1.00 81.50 93 PHE A C 1
ATOM 677 O O . PHE A 1 93 ? 10.732 16.216 -10.495 1.00 81.50 93 PHE A O 1
ATOM 684 N N . ILE A 1 94 ? 10.701 14.437 -9.144 1.00 81.06 94 ILE A N 1
ATOM 685 C CA . ILE A 1 94 ? 11.804 13.750 -9.830 1.00 81.06 94 ILE A CA 1
ATOM 686 C C . ILE A 1 94 ? 11.423 13.448 -11.287 1.00 81.06 94 ILE A C 1
ATOM 688 O O . ILE A 1 94 ? 12.177 13.770 -12.207 1.00 81.06 94 ILE A O 1
ATOM 692 N N . VAL A 1 95 ? 10.230 12.890 -11.510 1.00 72.62 95 VAL A N 1
ATOM 693 C CA . VAL A 1 95 ? 9.749 12.536 -12.852 1.00 72.62 95 VAL A CA 1
ATOM 694 C C . VAL A 1 95 ? 9.508 13.781 -13.711 1.00 72.62 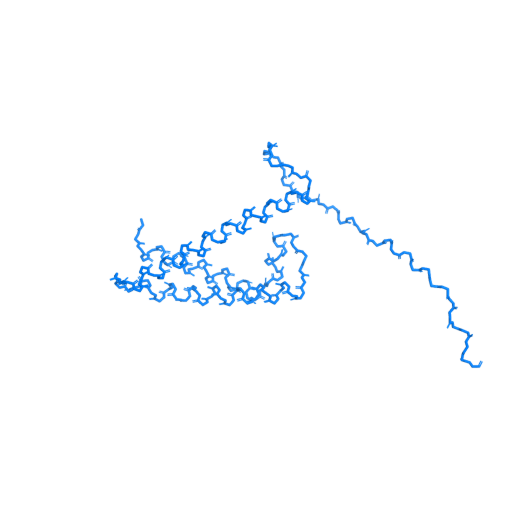95 VAL A C 1
ATOM 696 O O . VAL A 1 95 ? 9.880 13.783 -14.884 1.00 72.62 95 VAL A O 1
ATOM 699 N N . SER A 1 96 ? 8.934 14.854 -13.159 1.00 71.88 96 SER A N 1
ATOM 700 C CA . SER A 1 96 ? 8.685 16.108 -13.896 1.00 71.88 96 SER A CA 1
ATOM 701 C C . SER A 1 96 ? 9.979 16.796 -14.341 1.00 71.88 96 SER A C 1
ATOM 703 O O . SER A 1 96 ? 10.086 17.192 -15.504 1.00 71.88 96 SER A O 1
ATOM 705 N N . VAL A 1 97 ? 11.000 16.836 -13.476 1.00 70.62 97 VAL A N 1
ATOM 706 C CA . VAL A 1 97 ? 12.342 17.331 -13.827 1.00 70.62 97 VAL A CA 1
ATOM 707 C C . VAL A 1 97 ? 12.967 16.479 -14.933 1.00 70.62 97 VAL A C 1
ATOM 709 O O . VAL A 1 97 ? 13.506 17.018 -15.899 1.00 70.62 97 VAL A O 1
ATOM 712 N N . GLN A 1 98 ? 12.852 15.152 -14.847 1.00 65.62 98 GLN A N 1
ATOM 713 C CA . GLN A 1 98 ? 13.411 14.234 -15.843 1.00 65.62 98 GLN A CA 1
ATOM 714 C C . GLN A 1 98 ? 12.668 14.281 -17.193 1.00 65.62 98 GLN A C 1
ATOM 716 O O . GLN A 1 98 ? 13.266 14.027 -18.239 1.00 65.62 98 GLN A O 1
ATOM 721 N N . SER A 1 99 ? 11.386 14.655 -17.176 1.00 61.78 99 SER A N 1
ATOM 722 C CA . SER A 1 99 ? 10.512 14.776 -18.354 1.00 61.78 99 SER A CA 1
ATOM 723 C C . SER A 1 99 ? 10.509 16.180 -18.980 1.00 61.78 99 SER A C 1
ATOM 725 O O . SER A 1 99 ? 9.789 16.423 -19.950 1.00 61.78 99 SER A O 1
ATOM 727 N N . GLY A 1 100 ? 11.286 17.124 -18.433 1.00 56.88 100 GLY A N 1
ATOM 728 C CA . GLY A 1 100 ? 11.418 18.491 -18.950 1.00 56.88 100 GLY A CA 1
ATOM 729 C C . GLY A 1 100 ? 10.166 19.370 -18.815 1.00 56.88 100 GLY A C 1
ATOM 730 O O . GLY A 1 100 ? 10.124 20.443 -19.410 1.00 56.88 100 GLY A O 1
ATOM 731 N N . HIS A 1 101 ? 9.155 18.944 -18.051 1.00 56.75 101 HIS A N 1
ATOM 732 C CA . HIS A 1 101 ? 7.958 19.741 -17.770 1.00 56.75 101 HIS A CA 1
ATOM 733 C C . HIS A 1 101 ? 8.128 20.430 -16.411 1.00 56.75 101 HIS A C 1
ATOM 735 O O . HIS A 1 101 ? 8.020 19.797 -15.363 1.00 56.75 101 HIS A O 1
ATOM 741 N N . LEU A 1 102 ? 8.426 21.732 -16.423 1.00 49.22 102 LEU A N 1
ATOM 742 C CA . LEU A 1 102 ? 8.467 22.555 -15.211 1.00 49.22 102 LEU A CA 1
ATOM 743 C C . LEU A 1 102 ? 7.056 22.706 -14.602 1.00 49.22 102 LEU A C 1
ATOM 745 O O . LEU A 1 102 ? 6.081 22.830 -15.343 1.00 49.22 102 LEU A O 1
ATOM 749 N N . PRO A 1 103 ? 6.923 22.757 -13.263 1.00 49.88 103 PRO A N 1
ATOM 750 C CA . PRO A 1 103 ? 5.642 22.677 -12.566 1.00 49.88 103 PRO A CA 1
ATOM 751 C C . PRO A 1 103 ? 4.972 24.052 -12.410 1.00 49.88 103 PRO A C 1
ATOM 753 O O . PRO A 1 103 ? 4.467 24.379 -11.339 1.00 49.88 103 PRO A O 1
ATOM 756 N N . LEU A 1 104 ? 4.978 24.884 -13.452 1.00 56.97 104 LEU A N 1
ATOM 757 C CA . LEU A 1 104 ? 4.274 26.166 -13.440 1.00 56.97 104 LEU A CA 1
ATOM 758 C C . LEU A 1 104 ? 3.544 26.386 -14.763 1.00 56.97 104 LEU A C 1
ATOM 760 O O . LEU A 1 104 ? 4.089 26.940 -15.711 1.00 56.97 104 LEU A O 1
ATOM 764 N N . GLY A 1 105 ? 2.270 25.994 -14.767 1.00 43.62 105 GLY A N 1
ATOM 765 C CA . GLY A 1 105 ? 1.283 26.465 -15.732 1.00 43.62 105 GLY A CA 1
ATOM 766 C C . GLY A 1 105 ? 0.955 25.469 -16.836 1.00 43.62 105 GLY A C 1
ATOM 767 O O . GLY A 1 105 ? 1.764 25.206 -17.716 1.00 43.62 105 GLY A O 1
ATOM 768 N N . GLY A 1 106 ? -0.290 24.994 -16.825 1.00 35.44 106 GLY A N 1
ATOM 769 C CA . GLY A 1 106 ? -0.911 24.391 -17.999 1.00 35.44 106 GLY A CA 1
ATOM 770 C C . GLY A 1 106 ? -1.595 23.069 -17.708 1.00 35.44 106 GLY A C 1
ATOM 771 O O . GLY A 1 106 ? -0.983 22.010 -17.769 1.00 35.44 106 GLY A O 1
ATOM 772 N N . MET A 1 107 ? -2.906 23.128 -17.473 1.00 43.75 107 MET A N 1
ATOM 773 C CA . MET A 1 107 ? -3.790 22.052 -17.910 1.00 43.75 107 MET A CA 1
ATOM 774 C C . MET A 1 107 ? -3.604 21.876 -19.421 1.00 43.75 107 MET A C 1
ATOM 776 O O . MET A 1 107 ? -4.267 22.573 -20.177 1.00 43.75 107 MET A O 1
ATOM 780 N N . THR A 1 108 ? -2.747 20.969 -19.879 1.00 47.47 108 THR A N 1
ATOM 781 C CA . THR A 1 108 ? -2.850 20.437 -21.241 1.00 47.47 108 THR A CA 1
ATOM 782 C C . THR A 1 108 ? -2.203 19.059 -21.375 1.00 47.47 108 THR A C 1
ATOM 784 O O . THR A 1 108 ? -1.022 18.867 -21.122 1.00 47.47 108 THR A O 1
ATOM 787 N N . ALA A 1 109 ? -3.034 18.152 -21.892 1.00 38.38 109 ALA A N 1
ATOM 788 C CA . ALA A 1 109 ? -2.713 16.986 -22.710 1.00 38.38 109 ALA A CA 1
ATOM 789 C C . ALA A 1 109 ? -2.099 15.736 -22.045 1.00 38.38 109 ALA A C 1
ATOM 791 O O . ALA A 1 109 ? -0.906 15.620 -21.790 1.00 38.38 109 ALA A O 1
ATOM 792 N N . HIS A 1 110 ? -2.966 14.723 -21.927 1.00 42.81 110 HIS A N 1
ATOM 793 C CA . HIS A 1 110 ? -2.653 13.309 -22.153 1.00 42.81 110 HIS A CA 1
ATOM 794 C C . HIS A 1 110 ? -1.496 13.080 -23.147 1.00 42.81 110 HIS A C 1
ATOM 796 O O . HIS A 1 110 ? -1.568 13.600 -24.262 1.00 42.81 110 HIS A O 1
ATOM 802 N N . PRO A 1 111 ? -0.553 12.164 -22.860 1.00 41.06 111 PRO A N 1
ATOM 803 C CA . PRO A 1 111 ? 0.289 11.569 -23.881 1.00 41.06 111 PRO A CA 1
ATOM 804 C C .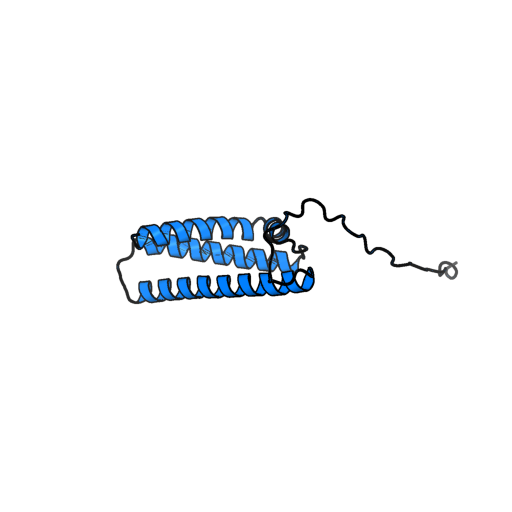 PRO A 1 111 ? -0.190 10.138 -24.166 1.00 41.06 111 PRO A C 1
ATOM 806 O O . PRO A 1 111 ? 0.356 9.159 -23.666 1.00 41.06 111 PRO A O 1
ATOM 809 N N . CYS A 1 112 ? -1.212 9.998 -25.011 1.00 31.34 112 CYS A N 1
ATOM 810 C CA . CYS A 1 112 ? -1.158 8.910 -25.987 1.00 31.34 112 CYS A CA 1
ATOM 811 C C . CYS A 1 112 ? -0.140 9.364 -27.044 1.00 31.34 112 CYS A C 1
ATOM 813 O O . CYS A 1 112 ? -0.248 10.489 -27.514 1.00 31.34 112 CYS A O 1
ATOM 815 N N . CYS A 1 113 ? 0.828 8.514 -27.391 1.00 35.78 113 CYS A N 1
ATOM 816 C CA . CYS A 1 113 ? 1.976 8.781 -28.276 1.00 35.78 113 CYS A CA 1
ATOM 817 C C . CYS A 1 113 ? 3.218 9.400 -27.610 1.00 35.78 113 CYS A C 1
ATOM 819 O O . CYS A 1 113 ? 3.537 10.568 -27.803 1.00 35.78 113 CYS A O 1
ATOM 821 N N . PHE A 1 114 ? 4.032 8.549 -26.981 1.00 34.47 114 PHE A N 1
ATOM 822 C CA . PHE A 1 114 ? 5.484 8.676 -27.124 1.00 34.47 114 PHE A CA 1
ATOM 823 C C . PHE A 1 114 ? 5.991 7.512 -27.987 1.00 34.47 114 PHE A C 1
ATOM 825 O O . PHE A 1 114 ? 5.841 6.357 -27.583 1.00 34.47 114 PHE A O 1
ATOM 832 N N . PRO A 1 115 ? 6.574 7.761 -29.175 1.00 38.19 115 PRO A N 1
ATOM 833 C CA . PRO A 1 115 ? 7.306 6.727 -29.881 1.00 38.19 115 PRO A CA 1
ATOM 834 C C . PRO A 1 115 ? 8.584 6.435 -29.090 1.00 38.19 115 PRO A C 1
ATOM 836 O O . PRO A 1 115 ? 9.370 7.332 -28.779 1.00 38.19 115 PRO A O 1
ATOM 839 N N . VAL A 1 116 ? 8.774 5.159 -28.764 1.00 44.09 116 VAL A N 1
ATOM 840 C CA . VAL A 1 116 ? 10.007 4.590 -28.216 1.00 44.09 116 VAL A CA 1
ATOM 841 C C . VAL A 1 116 ? 11.163 4.980 -29.140 1.00 44.09 116 VAL A C 1
ATOM 843 O O . VAL A 1 116 ? 11.371 4.391 -30.200 1.00 44.09 116 VAL A O 1
ATOM 846 N N . ARG A 1 117 ? 11.923 6.012 -28.758 1.00 37.81 117 ARG A N 1
ATOM 847 C CA . ARG A 1 117 ? 13.167 6.384 -29.432 1.00 37.81 117 ARG A CA 1
ATOM 848 C C . ARG A 1 117 ? 14.216 5.341 -29.064 1.00 37.81 117 ARG A C 1
ATOM 850 O O . ARG A 1 117 ? 14.927 5.482 -28.073 1.00 37.81 117 ARG A O 1
ATOM 857 N N . SER A 1 118 ? 14.258 4.278 -29.864 1.00 37.47 118 SER A N 1
ATOM 858 C CA . SER A 1 118 ? 15.248 3.205 -29.822 1.00 37.47 118 SER A CA 1
ATOM 859 C C . SER A 1 118 ? 16.668 3.787 -29.793 1.00 37.47 118 SER A C 1
ATOM 861 O O . SER A 1 118 ? 17.197 4.235 -30.809 1.00 37.47 118 SER A O 1
ATOM 863 N N . ARG A 1 119 ? 17.299 3.810 -28.612 1.00 41.88 119 ARG A N 1
ATOM 864 C CA . ARG A 1 119 ? 18.757 3.942 -28.485 1.00 41.88 119 ARG A CA 1
ATOM 865 C C . ARG A 1 119 ? 19.379 2.551 -28.583 1.00 41.88 119 ARG A C 1
ATOM 867 O O . ARG A 1 119 ? 19.885 2.017 -27.602 1.00 41.88 119 ARG A O 1
ATOM 874 N N . HIS A 1 120 ? 19.382 1.984 -29.781 1.00 41.44 120 HIS A N 1
ATOM 875 C CA . HIS A 1 120 ? 20.327 0.933 -30.155 1.00 41.44 120 HIS A CA 1
ATOM 876 C C . HIS A 1 120 ? 21.121 1.388 -31.376 1.00 41.44 120 HIS A C 1
ATOM 878 O O . HIS A 1 120 ? 20.929 0.948 -32.500 1.00 41.44 120 HIS A O 1
ATOM 884 N N . ALA A 1 121 ? 22.041 2.311 -31.108 1.00 40.03 121 ALA A N 1
ATOM 885 C CA . ALA A 1 121 ? 23.219 2.538 -31.925 1.00 40.03 121 ALA A CA 1
ATOM 886 C C . ALA A 1 121 ? 24.448 2.205 -31.066 1.00 40.03 121 ALA A C 1
ATOM 888 O O . ALA A 1 121 ? 25.245 3.078 -30.734 1.00 40.03 121 ALA A O 1
ATOM 889 N N . ILE A 1 122 ? 24.573 0.937 -30.656 1.00 43.47 122 ILE A N 1
ATOM 890 C CA . ILE A 1 122 ? 25.873 0.378 -30.277 1.00 43.47 122 ILE A CA 1
ATOM 891 C C . ILE A 1 122 ? 26.388 -0.336 -31.519 1.00 43.47 122 ILE A C 1
ATOM 893 O O . ILE A 1 122 ? 25.970 -1.431 -31.878 1.00 43.47 122 ILE A O 1
ATOM 897 N N . LYS A 1 123 ? 27.271 0.378 -32.207 1.00 37.38 123 LYS A N 1
ATOM 898 C CA . LYS A 1 123 ? 28.093 -0.069 -33.321 1.00 37.38 123 LYS A CA 1
ATOM 899 C C . LYS A 1 123 ? 29.020 -1.180 -32.806 1.00 37.38 123 LYS A C 1
ATOM 901 O O . LYS A 1 123 ? 30.111 -0.890 -32.324 1.00 37.38 123 LYS A O 1
ATOM 906 N N . SER A 1 124 ? 28.585 -2.438 -32.860 1.00 41.47 124 SER A N 1
ATOM 907 C CA . SER A 1 124 ? 29.440 -3.603 -32.605 1.00 41.47 124 SER A CA 1
ATOM 908 C C . SER A 1 124 ? 30.369 -3.812 -33.803 1.00 41.47 124 SER A C 1
ATOM 910 O O . SER A 1 124 ? 30.087 -4.579 -34.721 1.00 41.47 124 SER A O 1
ATOM 912 N N . ASN A 1 125 ? 31.467 -3.062 -33.808 1.00 37.91 125 ASN A N 1
ATOM 913 C CA . ASN A 1 125 ? 32.630 -3.302 -34.646 1.00 37.91 125 ASN A CA 1
ATOM 914 C C . ASN A 1 125 ? 33.418 -4.465 -34.019 1.00 37.91 125 ASN A C 1
ATOM 916 O O . ASN A 1 125 ? 34.236 -4.242 -33.130 1.00 37.91 125 ASN A O 1
ATOM 920 N N . ILE A 1 126 ? 33.104 -5.701 -34.412 1.00 45.94 126 ILE A N 1
ATOM 921 C CA . ILE A 1 126 ? 33.876 -6.898 -34.054 1.00 45.94 126 ILE A CA 1
ATOM 922 C C . ILE A 1 126 ? 34.682 -7.302 -35.295 1.00 45.94 126 ILE A C 1
ATOM 924 O O . ILE A 1 126 ? 34.108 -7.901 -36.205 1.00 45.94 126 ILE A O 1
ATOM 928 N N . PRO A 1 127 ? 35.986 -6.990 -35.375 1.00 41.41 127 PRO A N 1
ATOM 929 C CA . PRO A 1 127 ? 36.870 -7.646 -36.319 1.00 41.41 127 PRO A CA 1
ATOM 930 C C . PRO A 1 127 ? 37.381 -8.967 -35.725 1.00 41.41 127 PRO A C 1
ATOM 932 O O . PRO A 1 127 ? 38.033 -8.999 -34.685 1.00 41.41 127 PRO A O 1
ATOM 935 N N . ASP A 1 128 ? 37.034 -10.051 -36.413 1.00 51.25 128 ASP A N 1
ATOM 936 C CA . ASP A 1 128 ? 37.946 -11.121 -36.833 1.00 51.25 128 ASP A CA 1
ATOM 937 C C . ASP A 1 128 ? 38.960 -11.642 -35.787 1.00 51.25 128 ASP A C 1
ATOM 939 O O . ASP A 1 128 ? 40.133 -11.268 -35.764 1.00 51.25 128 ASP A O 1
ATOM 943 N N . LEU A 1 129 ? 38.512 -12.581 -34.945 1.00 42.44 129 LEU A N 1
ATOM 944 C CA . LEU A 1 129 ? 39.392 -13.438 -34.137 1.00 42.44 129 LEU A CA 1
ATOM 945 C C . LEU A 1 129 ? 39.064 -14.929 -34.338 1.00 42.44 129 LEU A C 1
ATOM 947 O O . LEU A 1 129 ? 39.143 -15.732 -33.414 1.00 42.44 129 LEU A O 1
ATOM 951 N N . ALA A 1 130 ? 38.698 -15.306 -35.568 1.00 46.66 130 ALA A N 1
ATOM 952 C CA . ALA A 1 130 ? 38.411 -16.685 -35.974 1.00 46.66 130 ALA A CA 1
ATOM 953 C C . ALA A 1 130 ? 39.532 -17.279 -36.848 1.00 46.66 130 ALA A C 1
ATOM 955 O O . ALA A 1 130 ? 39.281 -17.959 -37.842 1.00 46.66 130 ALA A O 1
ATOM 956 N N . ARG A 1 131 ? 40.797 -17.015 -36.499 1.00 52.41 131 ARG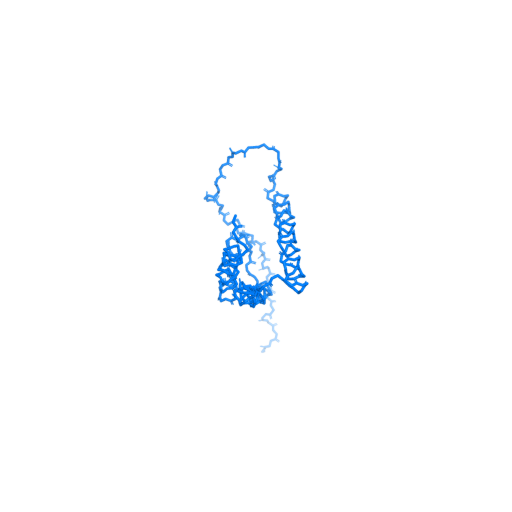 A N 1
ATOM 957 C CA . ARG A 1 131 ? 41.951 -17.573 -37.217 1.00 52.41 131 ARG A CA 1
ATOM 958 C C . ARG A 1 131 ? 43.121 -17.852 -36.275 1.00 52.41 131 ARG A C 1
ATOM 960 O O . ARG A 1 131 ? 44.123 -17.148 -36.331 1.00 52.41 131 ARG A O 1
ATOM 967 N N . ARG A 1 132 ? 42.970 -18.839 -35.376 1.00 46.88 132 ARG A N 1
ATOM 968 C CA . ARG A 1 132 ? 44.088 -19.488 -34.648 1.00 46.88 132 ARG A CA 1
ATOM 969 C C . ARG A 1 132 ? 43.686 -20.731 -33.830 1.00 46.88 132 ARG A C 1
ATOM 971 O O . ARG A 1 132 ? 44.161 -20.894 -32.721 1.00 46.88 132 ARG A O 1
ATOM 978 N N . VAL A 1 133 ? 42.849 -21.619 -34.366 1.00 48.31 133 VAL A N 1
ATOM 979 C CA . VAL A 1 133 ? 42.811 -23.036 -33.945 1.00 48.31 133 VAL A CA 1
ATOM 980 C C . VAL A 1 133 ? 42.359 -23.859 -35.151 1.00 48.31 133 VAL A C 1
ATOM 982 O O . VAL A 1 133 ? 41.162 -23.967 -35.379 1.00 48.31 133 VAL A O 1
ATOM 985 N N . VAL A 1 134 ? 43.324 -24.290 -35.964 1.00 49.28 134 VAL A N 1
ATOM 986 C CA . VAL A 1 134 ? 43.508 -25.581 -36.670 1.00 49.28 134 VAL A CA 1
ATOM 987 C C . VAL A 1 134 ? 44.793 -25.420 -37.477 1.00 49.28 134 VAL A C 1
ATOM 989 O O . VAL A 1 134 ? 44.894 -24.410 -38.212 1.00 49.28 134 VAL A O 1
#

Secondary structure (DSSP, 8-state):
--HHHHHHHHHHHHHHHHHHHHH-HHHHHHHTTPPP-HHHHHHHHHHHHHHHHHHHHHHHHTTSPS-HHHHHHHHHHHHHHHHHHHHHHHHHHHHHHHTT--SSS--------------------------S--

Sequence (134 aa):
MTRKAFLTFAAAIALSVGFVAALFPAALLASKSTVPSEAANLWMSEVGVLLVCVGVIAHLVRSHSDSQTMKALMCGNLLVQLGLFGIEVMGYFIVSVQSGHLPLGGMTAHPCCFPVRSRHAIKSNIPDLARRVV